Protein AF-A0ABD1UR94-F1 (afdb_monomer_lite)

Structure (mmCIF, N/CA/C/O backbone):
data_AF-A0ABD1UR94-F1
#
_entry.id   AF-A0ABD1UR94-F1
#
loop_
_atom_site.group_PDB
_atom_site.id
_atom_site.type_symbol
_atom_site.label_atom_id
_atom_site.label_alt_id
_atom_site.label_comp_id
_atom_site.label_asym_id
_atom_site.label_entity_id
_atom_site.label_seq_id
_atom_site.pdbx_PDB_ins_code
_atom_site.Cartn_x
_atom_site.Cartn_y
_atom_site.Cartn_z
_atom_site.occupancy
_atom_site.B_iso_or_equiv
_atom_site.auth_seq_id
_atom_site.auth_comp_id
_atom_site.auth_asym_id
_atom_site.auth_atom_id
_atom_site.pdbx_PDB_model_num
ATOM 1 N N . MET A 1 1 ? 25.320 11.635 -37.359 1.00 55.69 1 MET A N 1
ATOM 2 C CA . MET A 1 1 ? 25.539 10.868 -36.112 1.00 55.69 1 MET A CA 1
ATOM 3 C C . MET A 1 1 ? 24.675 11.412 -34.966 1.00 55.69 1 MET A C 1
ATOM 5 O O . MET A 1 1 ? 23.883 10.648 -34.436 1.00 55.69 1 MET A O 1
ATOM 9 N N . GLU A 1 2 ? 24.703 12.720 -34.670 1.00 60.84 2 GLU A N 1
ATOM 10 C CA . GLU A 1 2 ? 23.884 13.382 -33.620 1.00 60.84 2 GLU A CA 1
ATOM 11 C C . GLU A 1 2 ? 22.356 13.151 -33.725 1.00 60.84 2 GLU A C 1
ATOM 13 O O . GLU A 1 2 ? 21.697 12.802 -32.749 1.00 60.84 2 GLU A O 1
ATOM 18 N N . LYS A 1 3 ? 21.772 13.296 -34.928 1.00 57.28 3 LYS A N 1
ATOM 19 C CA . LYS A 1 3 ? 20.313 13.170 -35.143 1.00 57.28 3 LYS A CA 1
ATOM 20 C C . LYS A 1 3 ? 19.760 11.780 -34.796 1.00 57.28 3 LYS A C 1
ATOM 22 O O . LYS A 1 3 ? 18.687 11.684 -34.212 1.00 57.28 3 LYS A O 1
ATOM 27 N N . VAL A 1 4 ? 20.507 10.720 -35.111 1.00 61.88 4 VAL A N 1
ATOM 28 C CA . VAL A 1 4 ? 20.098 9.325 -34.851 1.00 61.88 4 VAL A CA 1
ATOM 29 C C . VAL A 1 4 ? 20.133 9.012 -33.349 1.00 61.88 4 VAL A C 1
ATOM 31 O O . VAL A 1 4 ? 19.251 8.322 -32.840 1.00 61.88 4 VAL A O 1
ATOM 34 N N . ARG A 1 5 ? 21.103 9.580 -32.617 1.00 61.38 5 ARG A N 1
ATOM 35 C CA . ARG A 1 5 ? 21.208 9.459 -31.154 1.00 61.38 5 ARG A CA 1
ATOM 36 C C . ARG A 1 5 ? 20.000 10.086 -30.444 1.00 61.38 5 ARG A C 1
ATOM 38 O O . ARG A 1 5 ? 19.397 9.440 -29.590 1.00 61.38 5 ARG A O 1
ATOM 45 N N . ASN A 1 6 ? 19.569 11.269 -30.883 1.00 72.50 6 ASN A N 1
ATOM 46 C CA . ASN A 1 6 ? 18.421 11.975 -30.298 1.00 72.50 6 ASN A CA 1
ATOM 47 C C . ASN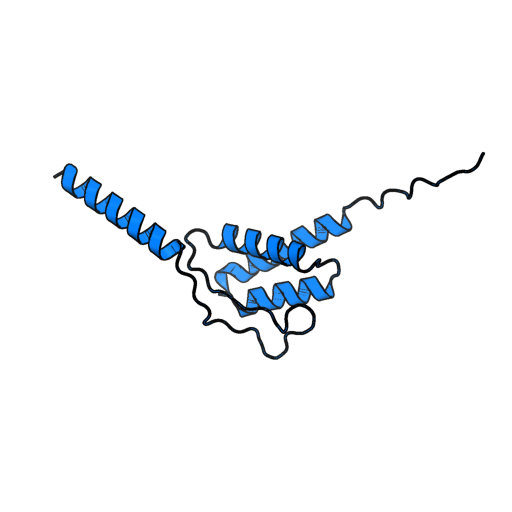 A 1 6 ? 17.073 11.272 -30.564 1.00 72.50 6 ASN A C 1
ATOM 49 O O . ASN A 1 6 ? 16.156 11.332 -29.742 1.00 72.50 6 ASN A O 1
ATOM 53 N N . GLU A 1 7 ? 16.929 10.576 -31.695 1.00 76.81 7 GLU A N 1
ATOM 54 C CA . GLU A 1 7 ? 15.737 9.766 -31.982 1.00 76.81 7 GLU A CA 1
ATOM 55 C C . GLU A 1 7 ? 15.680 8.482 -31.145 1.00 76.81 7 GLU A C 1
ATOM 57 O O . GLU A 1 7 ? 14.603 8.093 -30.681 1.00 76.81 7 GLU A O 1
ATOM 62 N N . ALA A 1 8 ? 16.826 7.836 -30.915 1.00 78.00 8 ALA A N 1
ATOM 63 C CA . ALA A 1 8 ? 16.918 6.653 -30.063 1.00 78.00 8 ALA A CA 1
ATOM 64 C C . ALA A 1 8 ? 16.567 6.975 -28.598 1.00 78.00 8 ALA A C 1
ATOM 66 O O . ALA A 1 8 ? 15.813 6.231 -27.964 1.00 78.00 8 ALA A O 1
ATOM 67 N N . GLU A 1 9 ? 17.035 8.113 -28.078 1.00 79.12 9 GLU A N 1
ATOM 68 C CA . GLU A 1 9 ? 16.699 8.596 -26.733 1.00 79.12 9 GLU A CA 1
ATOM 69 C C . GLU A 1 9 ? 15.197 8.892 -26.590 1.00 79.12 9 GLU A C 1
ATOM 71 O O . GLU A 1 9 ? 14.560 8.414 -25.646 1.00 79.12 9 GLU A O 1
ATOM 76 N N . LYS A 1 10 ? 14.581 9.568 -27.572 1.00 79.94 10 LYS A N 1
ATOM 77 C CA . LYS A 1 10 ? 13.127 9.824 -27.588 1.00 79.94 10 LYS A CA 1
ATOM 78 C C . LYS A 1 10 ? 12.295 8.537 -27.621 1.00 79.94 10 LYS A C 1
ATOM 80 O O . LYS A 1 10 ? 11.320 8.420 -26.873 1.00 79.94 10 LYS A O 1
ATOM 85 N N . LYS A 1 11 ? 12.680 7.554 -28.444 1.00 79.75 11 LYS A N 1
ATOM 86 C CA . LYS A 1 11 ? 12.008 6.241 -28.517 1.00 79.75 11 LYS A CA 1
ATOM 87 C C . LYS A 1 11 ? 12.106 5.478 -27.192 1.00 79.75 11 LYS A C 1
ATOM 89 O O . LYS A 1 11 ? 11.118 4.888 -26.752 1.00 79.75 11 LYS A O 1
ATOM 94 N N . ASN A 1 12 ? 13.259 5.526 -26.524 1.00 79.75 12 ASN A N 1
ATOM 95 C CA . ASN A 1 12 ? 13.445 4.913 -25.208 1.00 79.75 12 ASN A CA 1
ATOM 96 C C . ASN A 1 12 ? 12.590 5.579 -24.126 1.00 79.75 12 ASN A C 1
ATOM 98 O O . ASN A 1 12 ? 11.968 4.875 -23.327 1.00 79.75 12 ASN A O 1
ATOM 102 N N . LEU A 1 13 ? 12.493 6.910 -24.128 1.00 77.75 13 LEU A N 1
ATOM 103 C CA . LEU A 1 13 ? 11.648 7.647 -23.187 1.00 77.75 13 LEU A CA 1
ATOM 104 C C . LEU A 1 13 ? 10.165 7.287 -23.364 1.00 77.75 13 LEU A C 1
ATOM 106 O O . LEU A 1 13 ? 9.478 6.979 -22.391 1.00 77.75 13 LEU A O 1
ATOM 110 N N . GLN A 1 14 ? 9.686 7.226 -24.612 1.00 77.69 14 GLN A N 1
ATOM 111 C CA . GLN A 1 14 ? 8.323 6.775 -24.922 1.00 77.69 14 GLN A CA 1
ATOM 112 C C . GLN A 1 14 ? 8.069 5.336 -24.465 1.00 77.69 14 GLN A C 1
ATOM 114 O O . GLN A 1 14 ? 7.008 5.033 -23.918 1.00 77.69 14 GLN A O 1
ATOM 119 N N . ARG A 1 15 ? 9.040 4.439 -24.654 1.00 75.56 15 ARG A N 1
ATOM 120 C CA . ARG A 1 15 ? 8.928 3.034 -24.253 1.00 75.56 15 ARG A CA 1
ATOM 121 C C . ARG A 1 15 ? 8.919 2.871 -22.728 1.00 75.56 15 ARG A C 1
ATOM 123 O O . ARG A 1 15 ? 8.112 2.095 -22.222 1.00 75.56 15 ARG A O 1
ATOM 130 N N . ARG A 1 16 ? 9.732 3.643 -21.996 1.00 70.81 16 ARG A N 1
ATOM 131 C CA . ARG A 1 16 ? 9.690 3.727 -20.523 1.00 70.81 16 ARG A CA 1
ATOM 132 C C . ARG A 1 16 ? 8.347 4.264 -20.030 1.00 70.81 16 ARG A C 1
ATOM 134 O O . ARG A 1 16 ? 7.753 3.651 -19.153 1.00 70.81 16 ARG A O 1
ATOM 141 N N . LYS A 1 17 ? 7.814 5.316 -20.661 1.00 69.25 17 LYS A N 1
ATOM 142 C CA . LYS A 1 17 ? 6.500 5.891 -20.324 1.00 69.25 17 LYS A CA 1
ATOM 143 C C . LYS A 1 17 ? 5.350 4.901 -20.549 1.00 69.25 17 LYS A C 1
ATOM 145 O O . LYS A 1 17 ? 4.467 4.768 -19.708 1.00 69.25 17 LYS A O 1
ATOM 150 N N . ARG A 1 18 ? 5.390 4.145 -21.652 1.00 70.81 18 ARG A N 1
ATOM 151 C CA . ARG A 1 18 ? 4.444 3.045 -21.914 1.00 70.81 18 ARG A CA 1
ATOM 152 C C . ARG A 1 18 ? 4.561 1.926 -20.888 1.00 70.81 18 ARG A C 1
ATOM 154 O O . ARG A 1 18 ? 3.550 1.390 -20.466 1.00 70.81 18 ARG A O 1
ATOM 161 N N . LYS A 1 19 ? 5.779 1.567 -20.474 1.00 69.12 19 LYS A N 1
ATOM 162 C CA . LYS A 1 19 ? 5.979 0.549 -19.437 1.00 69.12 19 LYS A CA 1
ATOM 163 C C . LYS A 1 19 ? 5.443 1.031 -18.084 1.00 69.12 19 LYS A C 1
ATOM 165 O O . LYS A 1 19 ? 4.752 0.266 -17.435 1.00 69.12 19 LYS A O 1
ATOM 170 N N . SER A 1 20 ? 5.665 2.302 -17.743 1.00 68.50 20 SER A N 1
ATOM 171 C CA . SER A 1 20 ? 5.189 2.946 -16.507 1.00 68.50 20 SER A CA 1
ATOM 172 C C . SER A 1 20 ? 3.660 3.073 -16.381 1.00 68.50 20 SER A C 1
ATOM 174 O O . SER A 1 20 ? 3.156 3.431 -15.322 1.00 68.50 20 SER A O 1
ATOM 176 N N . SER A 1 21 ? 2.920 2.850 -17.471 1.00 73.00 21 SER A N 1
ATOM 177 C CA . SER A 1 21 ? 1.449 2.912 -17.517 1.00 73.00 21 SER A CA 1
ATOM 178 C C . SER A 1 21 ? 0.804 1.534 -17.670 1.00 73.00 21 SER A C 1
ATOM 180 O O . SER A 1 21 ? -0.418 1.438 -17.762 1.00 73.00 21 SER A O 1
ATOM 182 N N . ARG A 1 22 ? 1.597 0.451 -17.701 1.00 82.38 22 ARG A N 1
ATOM 183 C CA . ARG A 1 22 ? 1.044 -0.905 -17.736 1.00 82.38 22 ARG A CA 1
ATOM 184 C C . ARG A 1 22 ? 0.486 -1.255 -16.364 1.00 82.38 22 ARG A C 1
ATOM 186 O O . ARG A 1 22 ? 1.241 -1.359 -15.398 1.00 82.38 22 ARG A O 1
ATOM 193 N N . ILE A 1 23 ? -0.821 -1.470 -16.345 1.00 84.38 23 ILE A N 1
ATOM 194 C CA . ILE A 1 23 ? -1.564 -2.061 -15.239 1.00 84.38 23 ILE A CA 1
ATOM 195 C C . ILE A 1 23 ? -1.916 -3.513 -15.586 1.00 84.38 23 ILE A C 1
ATOM 197 O O . ILE A 1 23 ? -2.211 -3.821 -16.745 1.00 84.38 23 ILE A O 1
ATOM 201 N N . SER A 1 24 ? -1.865 -4.410 -14.607 1.00 86.81 24 SER A N 1
ATOM 202 C CA . SER A 1 24 ? -2.345 -5.793 -14.722 1.00 86.81 24 SER A CA 1
ATOM 203 C C . SER A 1 24 ? -3.119 -6.202 -13.477 1.00 86.81 24 SER A C 1
ATOM 205 O O . SER A 1 24 ? -2.736 -5.835 -12.376 1.00 86.81 24 SER A O 1
ATOM 207 N N . PHE A 1 25 ? -4.157 -7.016 -13.639 1.00 88.25 25 PHE A N 1
ATOM 208 C CA . PHE A 1 25 ? -5.029 -7.478 -12.549 1.00 88.25 25 PHE A CA 1
ATOM 209 C C . PHE A 1 25 ? -4.721 -8.924 -12.141 1.00 88.25 25 PHE A C 1
ATOM 211 O O . PHE A 1 25 ? -5.614 -9.725 -11.906 1.00 88.25 25 PHE A O 1
ATOM 218 N N . SER A 1 26 ? -3.440 -9.293 -12.161 1.00 84.19 26 SER A N 1
ATOM 219 C CA . SER A 1 26 ? -2.980 -10.651 -11.849 1.00 84.19 26 SER A CA 1
ATOM 220 C C . SER A 1 26 ? -2.667 -10.861 -10.368 1.00 84.19 26 SER A C 1
ATOM 222 O O . SER A 1 26 ? -2.165 -11.921 -10.014 1.00 84.19 26 SER A O 1
ATOM 224 N N . ALA A 1 27 ? -2.859 -9.839 -9.534 1.00 88.19 27 ALA A N 1
ATOM 225 C CA . ALA A 1 27 ? -2.614 -9.927 -8.107 1.00 88.19 27 ALA A CA 1
ATOM 226 C C . ALA A 1 27 ? -3.916 -10.214 -7.366 1.00 88.19 27 ALA A C 1
ATOM 228 O O . ALA A 1 27 ? -4.963 -9.652 -7.688 1.00 88.19 27 ALA A O 1
ATOM 229 N N . SER A 1 28 ? -3.810 -11.058 -6.352 1.00 90.06 28 SER A N 1
ATOM 230 C CA . SER A 1 28 ? -4.898 -11.416 -5.454 1.00 90.06 28 SER A CA 1
ATOM 231 C C . SER A 1 28 ? -4.421 -11.197 -4.028 1.00 90.06 28 SER A C 1
ATOM 233 O O . SER A 1 28 ? -3.231 -11.355 -3.744 1.00 90.06 28 SER A O 1
ATOM 235 N N . LEU A 1 29 ? -5.337 -10.780 -3.162 1.00 91.56 29 LEU A N 1
ATOM 236 C CA . LEU A 1 29 ? -5.058 -10.666 -1.739 1.00 91.56 29 LEU A CA 1
ATOM 237 C C . LEU A 1 29 ? -4.899 -12.061 -1.116 1.00 91.56 29 LEU A C 1
ATOM 239 O O . LEU A 1 29 ? -5.430 -13.032 -1.665 1.00 91.56 29 LEU A O 1
ATOM 243 N N . PRO A 1 30 ? -4.157 -12.172 -0.002 1.00 92.06 30 PRO A N 1
ATOM 244 C CA . PRO A 1 30 ? -4.182 -13.367 0.832 1.00 92.06 30 PRO A CA 1
ATOM 245 C C . PRO A 1 30 ? -5.615 -13.752 1.238 1.00 92.06 30 PRO A C 1
ATOM 247 O O . PRO A 1 30 ? -6.463 -12.883 1.428 1.00 92.06 30 PRO A O 1
ATOM 250 N N . GLU A 1 31 ? -5.885 -15.054 1.367 1.00 91.94 31 GLU A N 1
ATOM 251 C CA . GLU A 1 31 ? -7.226 -15.583 1.688 1.00 91.94 31 GLU A CA 1
ATOM 252 C C . GLU A 1 31 ? -7.711 -15.206 3.096 1.00 91.94 31 GLU A C 1
ATOM 254 O O . GLU A 1 31 ? -8.902 -15.288 3.380 1.00 91.94 31 GLU A O 1
ATOM 259 N N . ASP A 1 32 ? -6.789 -14.825 3.979 1.00 93.62 32 ASP A N 1
ATOM 260 C CA . ASP A 1 32 ? -7.046 -14.441 5.364 1.00 93.62 32 ASP A CA 1
ATOM 261 C C . ASP A 1 32 ? -7.307 -12.941 5.551 1.00 93.62 32 ASP A C 1
ATOM 263 O O . ASP A 1 32 ? -7.604 -12.519 6.669 1.00 93.62 32 ASP A O 1
ATOM 267 N N . VAL A 1 33 ? -7.235 -12.146 4.476 1.00 93.00 33 VAL A N 1
ATOM 268 C CA . VAL A 1 33 ? -7.606 -10.727 4.520 1.00 93.00 33 VAL A CA 1
ATOM 269 C C . VAL A 1 33 ? -9.088 -10.589 4.838 1.00 93.00 33 VAL A C 1
ATOM 271 O O . VAL A 1 33 ? -9.921 -11.275 4.247 1.00 93.00 33 VAL A O 1
ATOM 274 N N . CYS A 1 34 ? -9.419 -9.668 5.743 1.00 89.69 34 CYS A N 1
ATOM 275 C CA . CYS A 1 34 ? -10.786 -9.484 6.216 1.00 89.69 34 CYS A CA 1
ATOM 276 C C . CYS A 1 34 ? -11.275 -8.023 6.189 1.00 89.69 34 CYS A C 1
ATOM 278 O O . CYS A 1 34 ? -10.522 -7.064 5.992 1.00 89.69 34 CYS A O 1
ATOM 280 N N . GLY A 1 35 ? -12.580 -7.840 6.388 1.00 88.50 35 GLY A N 1
ATOM 281 C CA . GLY A 1 35 ? -13.209 -6.534 6.563 1.00 88.50 35 GLY A CA 1
ATOM 282 C C . GLY A 1 35 ? -13.297 -5.725 5.268 1.00 88.50 35 GLY A C 1
ATOM 283 O O . GLY A 1 35 ? -13.786 -6.202 4.249 1.00 88.50 35 GLY A O 1
ATOM 284 N N . ALA A 1 36 ? -12.849 -4.467 5.300 1.00 85.50 36 ALA A N 1
ATOM 285 C CA . ALA A 1 36 ? -13.019 -3.522 4.187 1.00 85.50 36 ALA A CA 1
ATOM 286 C C . ALA A 1 36 ? -12.207 -3.873 2.920 1.00 85.50 36 ALA A C 1
ATOM 288 O O . ALA A 1 36 ? -12.316 -3.171 1.914 1.00 85.50 36 ALA A O 1
ATOM 289 N N . PHE A 1 37 ? -11.387 -4.927 2.969 1.00 90.25 37 PHE A N 1
ATOM 290 C CA . PHE A 1 37 ? -10.468 -5.313 1.900 1.00 90.25 37 PHE A CA 1
ATOM 291 C C . PHE A 1 37 ? -10.836 -6.616 1.184 1.00 90.25 37 PHE A C 1
ATOM 293 O O . PHE A 1 37 ? -10.258 -6.876 0.133 1.00 90.25 37 PHE A O 1
ATOM 300 N N . GLU A 1 38 ? -11.795 -7.397 1.690 1.00 87.25 38 GLU A N 1
ATOM 301 C CA . GLU A 1 38 ? -12.172 -8.709 1.124 1.00 87.25 38 GLU A CA 1
ATOM 302 C C . GLU A 1 38 ? -12.563 -8.621 -0.361 1.00 87.25 38 GLU A C 1
ATOM 304 O O . GLU A 1 38 ? -12.127 -9.428 -1.179 1.00 87.25 38 GLU A O 1
ATOM 309 N N . ASP A 1 39 ? -13.314 -7.579 -0.726 1.00 85.94 39 ASP A N 1
ATOM 310 C CA . ASP A 1 39 ? -13.813 -7.362 -2.089 1.00 85.94 39 ASP A CA 1
ATOM 311 C C . ASP A 1 39 ? -12.917 -6.429 -2.932 1.00 85.94 39 ASP A C 1
ATOM 313 O O . ASP A 1 39 ? -13.302 -5.975 -4.018 1.00 85.94 39 ASP A O 1
ATOM 317 N N . CYS A 1 40 ? -11.713 -6.094 -2.452 1.00 88.25 40 CYS A N 1
ATOM 318 C CA . CYS A 1 40 ? -10.821 -5.183 -3.163 1.00 88.25 40 CYS A CA 1
ATOM 319 C C . CYS A 1 40 ? -10.170 -5.845 -4.385 1.00 88.25 40 CYS A C 1
ATOM 321 O O . CYS A 1 40 ? -9.589 -6.927 -4.326 1.00 88.25 40 CYS A O 1
ATOM 323 N N . ILE A 1 41 ? -10.182 -5.125 -5.510 1.00 87.81 41 ILE A N 1
ATOM 324 C CA . ILE A 1 41 ? -9.489 -5.543 -6.731 1.00 87.81 41 ILE A CA 1
ATOM 325 C C . ILE A 1 41 ? -8.072 -4.967 -6.734 1.00 87.81 41 ILE A C 1
ATOM 327 O O . ILE A 1 41 ? -7.878 -3.751 -6.807 1.00 87.81 41 ILE A O 1
ATOM 331 N N . CYS A 1 42 ? -7.074 -5.848 -6.743 1.00 89.38 42 CYS A N 1
ATOM 332 C CA . CYS A 1 42 ? -5.668 -5.460 -6.743 1.00 89.38 42 CYS A CA 1
ATOM 333 C C . CYS A 1 42 ? -5.115 -5.304 -8.165 1.00 89.38 42 CYS A C 1
ATOM 335 O O . CYS A 1 42 ? -5.039 -6.252 -8.950 1.00 89.38 42 CYS A O 1
ATOM 337 N N . ALA A 1 43 ? -4.674 -4.089 -8.489 1.00 89.19 43 ALA A N 1
ATOM 338 C CA . ALA A 1 43 ? -3.968 -3.795 -9.728 1.00 89.19 43 ALA A CA 1
ATOM 339 C C . ALA A 1 43 ? -2.457 -3.702 -9.477 1.00 89.19 43 ALA A C 1
ATOM 341 O O . ALA A 1 43 ? -1.989 -2.926 -8.649 1.00 89.19 43 ALA A O 1
ATOM 342 N N . VAL A 1 44 ? -1.676 -4.444 -10.255 1.00 87.69 44 VAL A N 1
ATOM 343 C CA . VAL A 1 44 ? -0.219 -4.318 -10.308 1.00 87.69 44 VAL A CA 1
ATOM 344 C C . VAL A 1 44 ? 0.134 -3.235 -11.314 1.00 87.69 44 VAL A C 1
ATOM 346 O O . VAL A 1 44 ? -0.199 -3.337 -12.498 1.00 87.69 44 VAL A O 1
ATOM 349 N N . LYS A 1 45 ? 0.842 -2.207 -10.855 1.00 87.12 45 LYS A N 1
ATOM 350 C CA . LYS A 1 45 ? 1.370 -1.129 -11.692 1.00 87.12 45 LYS A CA 1
ATOM 351 C C . LYS A 1 45 ? 2.874 -1.303 -11.843 1.00 87.12 45 LYS A C 1
ATOM 353 O O . LYS A 1 45 ? 3.598 -1.386 -10.856 1.00 87.12 45 LYS A O 1
ATOM 358 N N . TYR A 1 46 ? 3.370 -1.298 -13.078 1.00 84.19 46 TYR A N 1
ATOM 359 C CA . TYR A 1 46 ? 4.808 -1.145 -13.283 1.00 84.19 46 TYR A CA 1
ATOM 360 C C . TYR A 1 46 ? 5.175 0.330 -13.128 1.00 84.19 46 TYR A C 1
ATOM 362 O O . TYR A 1 46 ? 4.735 1.153 -13.928 1.00 84.19 46 TYR A O 1
ATOM 370 N N . SER A 1 47 ? 5.989 0.658 -12.128 1.00 84.62 47 SER A N 1
ATOM 371 C CA . SER A 1 47 ? 6.382 2.035 -11.834 1.00 84.62 47 SER A CA 1
ATOM 372 C C . SER A 1 47 ? 7.858 2.298 -12.122 1.00 84.62 47 SER A C 1
ATOM 374 O O . SER A 1 47 ? 8.706 1.418 -11.976 1.00 84.62 47 SER A O 1
ATOM 376 N N . THR A 1 48 ? 8.173 3.525 -12.538 1.00 85.75 48 THR A N 1
ATOM 377 C CA . THR A 1 48 ? 9.547 4.050 -12.531 1.00 85.75 48 THR A CA 1
ATOM 378 C C . THR A 1 48 ? 9.931 4.697 -11.201 1.00 85.75 48 THR A C 1
ATOM 380 O O . THR A 1 48 ? 11.114 4.935 -10.987 1.00 85.75 48 THR A O 1
ATOM 383 N N . ASP A 1 49 ? 8.950 4.985 -10.345 1.00 88.19 49 ASP A N 1
ATOM 384 C CA . ASP A 1 49 ? 9.114 5.538 -9.000 1.00 88.19 49 ASP A CA 1
ATOM 385 C C . ASP A 1 49 ? 8.149 4.827 -8.026 1.00 88.19 49 ASP A C 1
ATOM 387 O O . ASP A 1 49 ? 7.089 5.358 -7.675 1.00 88.19 49 ASP A O 1
ATOM 391 N N . PRO A 1 50 ? 8.469 3.576 -7.640 1.00 89.19 50 PRO A N 1
ATOM 392 C CA . PRO A 1 50 ? 7.573 2.752 -6.835 1.00 89.19 50 PRO A CA 1
ATOM 393 C C . PRO A 1 50 ? 7.297 3.356 -5.455 1.00 89.19 50 PRO A C 1
ATOM 395 O O . PRO A 1 50 ? 6.216 3.149 -4.920 1.00 89.19 50 PRO A O 1
ATOM 398 N N . PHE A 1 51 ? 8.223 4.133 -4.888 1.00 90.12 51 PHE A N 1
ATOM 399 C CA . PHE A 1 51 ? 8.048 4.739 -3.568 1.00 90.12 51 PHE A CA 1
ATOM 400 C C . PHE A 1 51 ? 6.943 5.800 -3.573 1.00 90.12 51 PHE A C 1
ATOM 402 O O . PHE A 1 51 ? 6.032 5.747 -2.745 1.00 90.12 51 PHE A O 1
ATOM 409 N N . SER A 1 52 ? 6.974 6.733 -4.528 1.00 90.75 52 SER A N 1
ATOM 410 C CA . SER A 1 52 ? 5.919 7.746 -4.647 1.00 90.75 52 SER A CA 1
ATOM 411 C C . SER A 1 52 ? 4.567 7.111 -4.965 1.00 90.75 52 SER A C 1
ATOM 413 O O . SER A 1 52 ? 3.576 7.429 -4.311 1.00 90.75 52 SER A O 1
ATOM 415 N N . ASP A 1 53 ? 4.540 6.150 -5.892 1.00 91.44 53 ASP A N 1
ATOM 416 C CA . ASP A 1 53 ? 3.309 5.458 -6.283 1.00 91.44 53 ASP A CA 1
ATOM 417 C C . ASP A 1 53 ? 2.682 4.666 -5.126 1.00 91.44 53 ASP A C 1
ATOM 419 O O . ASP A 1 53 ? 1.474 4.746 -4.912 1.00 91.44 53 ASP A O 1
ATOM 423 N N . ILE A 1 54 ? 3.486 3.928 -4.352 1.00 91.94 54 ILE A N 1
ATOM 424 C CA . ILE A 1 54 ? 3.007 3.184 -3.177 1.00 91.94 54 ILE A CA 1
ATOM 425 C C . ILE A 1 54 ? 2.466 4.153 -2.127 1.00 91.94 54 ILE A C 1
ATOM 427 O O . ILE A 1 54 ? 1.383 3.931 -1.589 1.00 91.94 54 ILE A O 1
ATOM 431 N N . ARG A 1 55 ? 3.187 5.247 -1.851 1.00 93.31 55 ARG A N 1
ATOM 432 C CA . ARG A 1 55 ? 2.752 6.251 -0.875 1.00 93.31 55 ARG A CA 1
ATOM 433 C C . ARG A 1 55 ? 1.411 6.864 -1.265 1.00 93.31 55 ARG A C 1
ATOM 435 O O . ARG A 1 55 ? 0.526 6.972 -0.420 1.00 93.31 55 ARG A O 1
ATOM 442 N N . GLU A 1 56 ? 1.265 7.279 -2.520 1.00 93.31 56 GLU A N 1
ATOM 443 C CA . GLU A 1 56 ? 0.008 7.831 -3.028 1.00 93.31 56 GLU A CA 1
ATOM 444 C C . GLU A 1 56 ? -1.122 6.804 -2.965 1.00 93.31 56 GLU A C 1
ATOM 446 O O . GLU A 1 56 ? -2.214 7.134 -2.508 1.00 93.31 56 GLU A O 1
ATOM 451 N N . SER A 1 57 ? -0.847 5.556 -3.348 1.00 93.50 57 SER A N 1
ATOM 452 C CA . SER A 1 57 ? -1.820 4.464 -3.318 1.00 93.50 57 SER A CA 1
ATOM 453 C C . SER A 1 57 ? -2.319 4.174 -1.897 1.00 93.50 57 SER A C 1
ATOM 455 O O . SER A 1 57 ? -3.524 4.069 -1.681 1.00 93.50 57 SER A O 1
ATOM 457 N N . ILE A 1 58 ? -1.425 4.123 -0.901 1.00 92.88 58 ILE A N 1
ATOM 458 C CA . ILE A 1 58 ? -1.796 3.934 0.512 1.00 92.88 58 ILE A CA 1
ATOM 459 C C . ILE A 1 58 ? -2.700 5.076 0.992 1.00 92.88 58 ILE A C 1
ATOM 461 O O . ILE A 1 58 ? -3.764 4.822 1.551 1.00 92.88 58 ILE A O 1
ATOM 465 N N . ILE A 1 59 ? -2.319 6.332 0.731 1.00 91.69 59 ILE A N 1
ATOM 466 C CA . ILE A 1 59 ? -3.107 7.507 1.142 1.00 91.69 59 ILE A CA 1
ATOM 467 C C . ILE A 1 59 ? -4.494 7.495 0.490 1.00 91.69 59 ILE A C 1
ATOM 469 O O . ILE A 1 59 ? -5.485 7.770 1.164 1.00 91.69 59 ILE A O 1
ATOM 473 N N . GLN A 1 60 ? -4.579 7.148 -0.796 1.00 93.12 60 GLN A N 1
ATOM 474 C CA . GLN A 1 60 ? -5.857 7.045 -1.499 1.00 93.12 60 GLN A CA 1
ATOM 475 C C . GLN A 1 60 ? -6.751 5.957 -0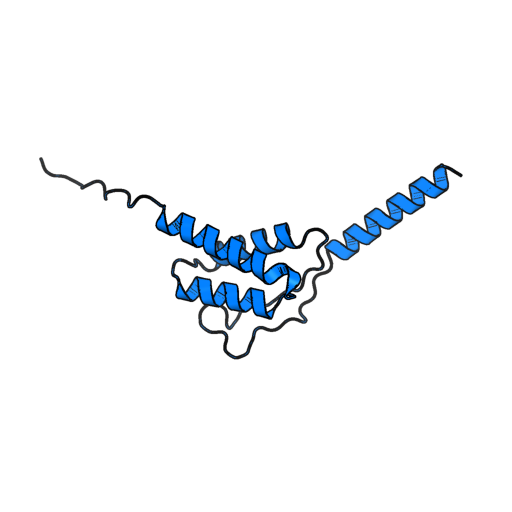.902 1.00 93.12 60 GLN A C 1
ATOM 477 O O . GLN A 1 60 ? -7.931 6.210 -0.684 1.00 93.12 60 GLN A O 1
ATOM 482 N N . VAL A 1 61 ? -6.213 4.771 -0.596 1.00 92.56 61 VAL A N 1
ATOM 483 C CA . VAL A 1 61 ? -7.001 3.689 0.020 1.00 92.56 61 VAL A CA 1
ATOM 484 C C . VAL A 1 61 ? -7.511 4.098 1.401 1.00 92.56 61 VAL A C 1
ATOM 486 O O . VAL A 1 61 ? -8.691 3.906 1.687 1.00 92.56 61 VAL A O 1
ATOM 489 N N . ILE A 1 62 ? -6.672 4.744 2.216 1.00 91.19 62 ILE A N 1
ATOM 490 C CA . ILE A 1 62 ? -7.076 5.282 3.523 1.00 91.19 62 ILE A CA 1
ATOM 491 C C . ILE A 1 62 ? -8.243 6.260 3.392 1.00 91.19 62 ILE A C 1
ATOM 493 O O . ILE A 1 62 ? -9.217 6.160 4.135 1.00 91.19 62 ILE A O 1
ATOM 497 N N . GLN A 1 63 ? -8.167 7.187 2.439 1.00 90.88 63 GLN A N 1
ATOM 498 C CA . GLN A 1 63 ? -9.218 8.179 2.214 1.00 90.88 63 GLN A CA 1
ATOM 499 C C . GLN A 1 63 ? -10.506 7.551 1.671 1.00 90.88 63 GLN A C 1
ATOM 501 O O . GLN A 1 63 ? -11.591 7.920 2.112 1.00 90.88 63 GLN A O 1
ATOM 506 N N . ASN A 1 64 ? -10.392 6.602 0.741 1.00 91.31 64 ASN A N 1
ATOM 507 C CA . ASN A 1 64 ? -11.537 5.986 0.072 1.00 91.31 64 ASN A CA 1
ATOM 508 C C . ASN A 1 64 ? -12.305 5.023 0.982 1.00 91.31 64 ASN A C 1
ATOM 510 O O . ASN A 1 64 ? -13.531 4.998 0.935 1.00 91.31 64 ASN A O 1
ATOM 514 N N . LEU A 1 65 ? -11.595 4.238 1.797 1.00 90.56 65 LEU A N 1
ATOM 515 C CA . LEU A 1 65 ? -12.202 3.287 2.733 1.00 90.56 65 LEU A CA 1
ATOM 516 C C . LEU A 1 65 ? -12.461 3.896 4.117 1.00 90.56 65 LEU A C 1
ATOM 518 O O . LEU A 1 65 ? -13.085 3.256 4.957 1.00 90.56 65 LEU A O 1
ATOM 522 N N . GLY A 1 66 ? -12.005 5.129 4.361 1.00 89.00 66 GLY A N 1
ATOM 523 C CA . GLY A 1 66 ? -12.199 5.817 5.636 1.00 89.00 66 GLY A CA 1
ATOM 524 C C . GLY A 1 66 ? -11.476 5.135 6.797 1.00 89.00 66 GLY A C 1
ATOM 525 O O . GLY A 1 66 ? -12.041 5.030 7.881 1.00 89.00 66 GLY A O 1
ATOM 526 N N . ILE A 1 67 ? -10.246 4.667 6.571 1.00 88.81 67 ILE A N 1
ATOM 527 C CA . ILE A 1 67 ? -9.449 3.953 7.579 1.00 88.81 67 ILE A CA 1
ATOM 528 C C . ILE A 1 67 ? -9.069 4.914 8.708 1.00 88.81 67 ILE A C 1
ATOM 530 O O . ILE A 1 67 ? -8.357 5.898 8.481 1.00 88.81 67 ILE A O 1
ATOM 534 N N . GLN A 1 68 ? -9.537 4.632 9.924 1.00 84.44 68 GLN A N 1
ATOM 535 C CA . GLN A 1 68 ? -9.339 5.507 11.091 1.00 84.44 68 GLN A CA 1
ATOM 536 C C . GLN A 1 68 ? -8.825 4.789 12.337 1.00 84.44 68 GLN A C 1
ATOM 538 O O . GLN A 1 68 ? -8.385 5.455 13.273 1.00 84.44 68 GLN A O 1
ATOM 543 N N . ASP A 1 69 ? -8.875 3.459 12.371 1.00 86.81 69 ASP A N 1
ATOM 544 C CA . ASP A 1 69 ? -8.391 2.678 13.504 1.00 86.81 69 ASP A CA 1
ATOM 545 C C . ASP A 1 69 ? -7.140 1.858 13.168 1.00 86.81 69 ASP A C 1
ATOM 547 O O . ASP A 1 69 ? -6.735 1.698 12.012 1.00 86.81 69 ASP A O 1
ATOM 551 N N . TRP A 1 70 ? -6.501 1.363 14.229 1.00 89.94 70 TRP A N 1
ATOM 552 C CA . TRP A 1 70 ? -5.266 0.596 14.136 1.00 89.94 70 TRP A CA 1
ATOM 553 C C . TRP A 1 70 ? -5.438 -0.715 13.362 1.00 89.94 70 TRP A C 1
ATOM 555 O O . TRP A 1 70 ? -4.585 -1.033 12.541 1.00 89.94 70 TRP A O 1
ATOM 565 N N . ASN A 1 71 ? -6.530 -1.449 13.585 1.00 90.88 71 ASN A N 1
ATOM 566 C CA . ASN A 1 71 ? -6.731 -2.773 12.995 1.00 90.88 71 ASN A CA 1
ATOM 567 C C . ASN A 1 71 ? -6.899 -2.660 11.477 1.00 90.88 71 ASN A C 1
ATOM 569 O O . ASN A 1 71 ? -6.291 -3.406 10.718 1.00 90.88 71 ASN A O 1
ATOM 573 N N . GLN A 1 72 ? -7.670 -1.671 11.022 1.00 91.69 72 GLN A N 1
ATOM 574 C CA . GLN A 1 72 ? -7.831 -1.386 9.599 1.00 91.69 72 GLN A CA 1
ATOM 575 C C . GLN A 1 72 ? -6.519 -0.942 8.937 1.00 91.69 72 GLN A C 1
ATOM 577 O O . GLN A 1 72 ? -6.262 -1.284 7.782 1.00 91.69 72 GLN A O 1
ATOM 582 N N . MET A 1 73 ? -5.684 -0.173 9.645 1.00 92.62 73 MET A N 1
ATOM 583 C CA . MET A 1 73 ? -4.365 0.208 9.139 1.00 92.62 73 MET A CA 1
ATOM 584 C C . MET A 1 73 ? -3.417 -0.993 9.079 1.00 92.62 73 MET A C 1
ATOM 586 O O . MET A 1 73 ? -2.684 -1.137 8.106 1.00 92.62 73 MET A O 1
ATOM 590 N N . GLU A 1 74 ? -3.415 -1.849 10.098 1.00 93.56 74 GLU A N 1
ATOM 591 C CA . GLU A 1 74 ? -2.615 -3.074 10.122 1.00 93.56 74 GLU A CA 1
ATOM 592 C C . GLU A 1 74 ? -2.972 -3.983 8.942 1.00 93.56 74 GLU A C 1
ATOM 594 O O . GLU A 1 74 ? -2.079 -4.382 8.194 1.00 93.56 74 GLU A O 1
ATOM 599 N N . GLU A 1 75 ? -4.266 -4.194 8.698 1.00 95.06 75 GLU A N 1
ATOM 600 C CA . GLU A 1 75 ? -4.773 -4.980 7.570 1.00 95.06 75 GLU A CA 1
ATOM 601 C C . GLU A 1 75 ? -4.369 -4.373 6.214 1.00 95.06 75 GLU A C 1
ATOM 603 O O . GLU A 1 75 ? -3.876 -5.069 5.323 1.00 95.06 75 GLU A O 1
ATOM 608 N N . LEU A 1 76 ? -4.476 -3.045 6.070 1.00 94.69 76 LEU A N 1
ATOM 609 C CA . LEU A 1 76 ? -3.999 -2.335 4.881 1.00 94.69 76 LEU A CA 1
ATOM 610 C C . LEU A 1 76 ? -2.513 -2.609 4.630 1.00 94.69 76 LEU A C 1
ATOM 612 O O . LEU A 1 76 ? -2.101 -2.921 3.511 1.00 94.69 76 LEU A O 1
ATOM 616 N N . ILE A 1 77 ? -1.691 -2.460 5.665 1.00 95.19 77 ILE A N 1
ATOM 617 C CA . ILE A 1 77 ? -0.243 -2.626 5.565 1.00 95.19 77 ILE A CA 1
ATOM 618 C C . ILE A 1 77 ? 0.120 -4.082 5.269 1.00 95.19 77 ILE A C 1
ATOM 620 O O . ILE A 1 77 ? 0.987 -4.317 4.423 1.00 95.19 77 ILE A O 1
ATOM 624 N N . TYR A 1 78 ? -0.578 -5.045 5.875 1.00 94.94 78 TYR A N 1
ATOM 625 C CA . TYR A 1 78 ? -0.453 -6.466 5.560 1.00 94.94 78 TYR A CA 1
ATOM 626 C C . TYR A 1 78 ? -0.709 -6.740 4.073 1.00 94.94 78 TYR A C 1
ATOM 628 O O . TYR A 1 78 ? 0.150 -7.322 3.402 1.00 94.94 78 TYR A O 1
ATOM 636 N N . CYS A 1 79 ? -1.806 -6.212 3.517 1.00 94.62 79 CYS A N 1
ATOM 637 C CA . CYS A 1 79 ? -2.121 -6.328 2.092 1.00 94.62 79 CYS A CA 1
ATOM 638 C C . CYS A 1 79 ? -0.975 -5.801 1.211 1.00 94.62 79 CYS A C 1
ATOM 640 O O . CYS A 1 79 ? -0.528 -6.479 0.284 1.00 94.62 79 CYS A O 1
ATOM 642 N N . TYR A 1 80 ? -0.446 -4.606 1.499 1.00 94.56 80 TYR A N 1
ATOM 643 C CA . TYR A 1 80 ? 0.660 -4.041 0.716 1.00 94.56 80 TYR A CA 1
ATOM 644 C C . TYR A 1 80 ? 1.953 -4.849 0.841 1.00 94.56 80 TYR A C 1
ATOM 646 O O . TYR A 1 80 ? 2.668 -4.984 -0.152 1.00 94.56 80 TYR A O 1
ATOM 654 N N . ILE A 1 81 ? 2.264 -5.394 2.016 1.00 94.88 81 ILE A N 1
ATOM 655 C CA . ILE A 1 81 ? 3.433 -6.260 2.213 1.00 94.88 81 ILE A CA 1
ATOM 656 C C . ILE A 1 81 ? 3.293 -7.539 1.381 1.00 94.88 81 ILE A C 1
ATOM 658 O O . ILE A 1 81 ? 4.231 -7.897 0.670 1.00 94.88 81 ILE A O 1
ATOM 662 N N . ALA A 1 82 ? 2.125 -8.185 1.403 1.00 93.56 82 ALA A N 1
ATOM 663 C CA . ALA A 1 82 ? 1.865 -9.403 0.636 1.00 93.56 82 ALA A CA 1
ATOM 664 C C . ALA A 1 82 ? 1.936 -9.177 -0.886 1.00 93.56 82 ALA A C 1
ATOM 666 O O . ALA A 1 82 ? 2.409 -10.036 -1.630 1.00 93.56 82 ALA A O 1
ATOM 667 N N . LEU A 1 83 ? 1.495 -8.006 -1.354 1.00 92.19 83 LEU A N 1
ATOM 668 C CA . LEU A 1 83 ? 1.431 -7.667 -2.779 1.00 92.19 83 LEU A CA 1
ATOM 669 C C . LEU A 1 83 ? 2.750 -7.141 -3.368 1.00 92.19 83 LEU A C 1
ATOM 671 O O . LEU A 1 83 ? 2.871 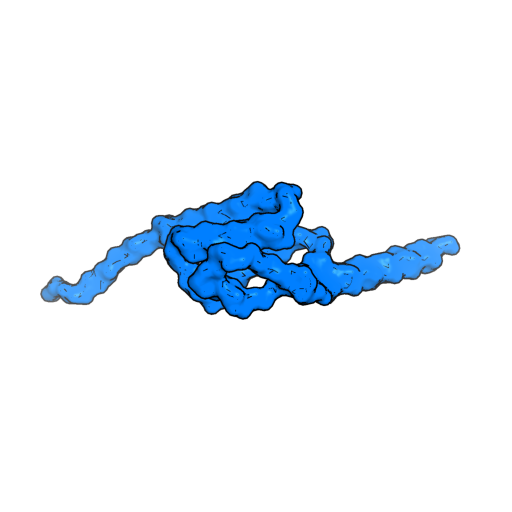-7.049 -4.592 1.00 92.19 83 LEU A O 1
ATOM 675 N N . ASN A 1 84 ? 3.724 -6.759 -2.537 1.00 92.06 84 ASN A N 1
ATOM 676 C CA . ASN A 1 84 ? 4.954 -6.102 -2.986 1.00 92.06 84 ASN A CA 1
ATOM 677 C C . ASN A 1 84 ? 6.217 -6.878 -2.596 1.00 92.06 84 ASN A C 1
ATOM 679 O O . ASN A 1 84 ? 6.237 -7.652 -1.642 1.00 92.06 84 ASN A O 1
ATOM 683 N N . SER A 1 85 ? 7.309 -6.646 -3.332 1.00 90.69 85 SER A N 1
ATOM 684 C CA . SER A 1 85 ? 8.607 -7.243 -3.010 1.00 90.69 85 SER A CA 1
ATOM 685 C C . SER A 1 85 ? 9.149 -6.723 -1.676 1.00 90.69 85 SER A C 1
ATOM 687 O O . SER A 1 85 ? 8.892 -5.586 -1.273 1.00 90.69 85 SER A O 1
ATOM 689 N N . SER A 1 86 ? 9.983 -7.532 -1.020 1.00 93.56 86 SER A N 1
ATOM 690 C CA . SER A 1 86 ? 10.587 -7.184 0.272 1.00 93.56 86 SER A CA 1
ATOM 691 C C . SER A 1 86 ? 11.444 -5.916 0.248 1.00 93.56 86 SER A C 1
ATOM 693 O O . SER A 1 86 ? 11.650 -5.289 1.283 1.00 93.56 86 SER A O 1
ATOM 695 N N . GLU A 1 87 ? 11.908 -5.500 -0.931 1.00 92.75 87 GLU A N 1
ATOM 696 C CA . GLU A 1 87 ? 12.705 -4.285 -1.142 1.00 92.75 87 GLU A CA 1
ATOM 697 C C . GLU A 1 87 ? 11.977 -3.001 -0.714 1.00 92.75 87 GLU A C 1
ATOM 699 O O . GLU A 1 87 ? 12.626 -2.029 -0.330 1.00 92.75 87 GLU A O 1
ATOM 704 N N . VAL A 1 88 ? 10.639 -2.985 -0.759 1.00 92.06 88 VAL A N 1
ATOM 705 C CA . VAL A 1 88 ? 9.824 -1.804 -0.418 1.00 92.06 88 VAL A CA 1
ATOM 706 C C . VAL A 1 88 ? 9.073 -1.940 0.908 1.00 92.06 88 VAL A C 1
ATOM 708 O O . VAL A 1 88 ? 8.428 -0.986 1.339 1.00 92.06 88 VAL A O 1
ATOM 711 N N . HIS A 1 89 ? 9.170 -3.081 1.600 1.00 94.44 89 HIS A N 1
ATOM 712 C CA . HIS A 1 89 ? 8.418 -3.342 2.839 1.00 94.44 89 HIS A CA 1
ATOM 713 C C . HIS A 1 89 ? 8.711 -2.318 3.937 1.00 94.44 89 HIS A C 1
ATOM 715 O O . HIS A 1 89 ? 7.783 -1.781 4.538 1.00 94.44 89 HIS A O 1
ATOM 721 N N . THR A 1 90 ? 9.983 -1.968 4.157 1.00 94.50 90 THR A N 1
ATOM 722 C CA . THR A 1 90 ? 10.356 -0.937 5.143 1.00 94.50 90 THR A CA 1
ATOM 723 C C . THR A 1 90 ? 9.709 0.411 4.829 1.00 94.50 90 THR A C 1
ATOM 725 O O . THR A 1 90 ? 9.293 1.128 5.736 1.00 94.50 90 THR A O 1
ATOM 728 N N . PHE A 1 91 ? 9.592 0.753 3.547 1.00 94.56 91 PHE A N 1
ATOM 729 C CA . PHE A 1 91 ? 8.949 1.991 3.130 1.00 94.56 91 PHE A CA 1
ATOM 730 C C . PHE A 1 91 ? 7.432 1.953 3.351 1.00 94.56 91 PHE A C 1
ATOM 732 O O . PHE A 1 91 ? 6.877 2.919 3.868 1.00 94.56 91 PHE A O 1
ATOM 739 N N . ILE A 1 92 ? 6.774 0.837 3.023 1.00 94.81 92 ILE A N 1
ATOM 740 C CA . ILE A 1 92 ? 5.340 0.626 3.283 1.00 94.81 92 ILE A CA 1
ATOM 741 C C . ILE A 1 92 ? 5.035 0.835 4.774 1.00 94.81 92 ILE A C 1
ATOM 743 O O . ILE A 1 92 ? 4.156 1.628 5.117 1.00 94.81 92 ILE A O 1
ATOM 747 N N . LEU A 1 93 ? 5.821 0.206 5.656 1.00 94.00 93 LEU A N 1
ATOM 748 C CA . LEU A 1 93 ? 5.696 0.351 7.110 1.00 94.00 93 LEU A CA 1
ATOM 749 C C . LEU A 1 93 ? 5.860 1.809 7.563 1.00 94.00 93 LEU A C 1
ATOM 751 O O . LEU A 1 93 ? 5.074 2.301 8.372 1.00 94.00 93 LEU A O 1
ATOM 755 N N . LEU A 1 94 ? 6.857 2.517 7.020 1.00 92.75 94 LEU A N 1
ATOM 756 C CA . LEU A 1 94 ? 7.110 3.919 7.355 1.00 92.75 94 LEU A CA 1
ATOM 757 C C . LEU A 1 94 ? 5.936 4.826 6.963 1.00 92.75 94 LEU A C 1
ATOM 759 O O . LEU A 1 94 ? 5.563 5.709 7.734 1.00 92.75 94 LEU A O 1
ATOM 763 N N . VAL A 1 95 ? 5.347 4.616 5.781 1.00 91.88 95 VAL A N 1
ATOM 764 C CA . VAL A 1 95 ? 4.191 5.397 5.315 1.00 91.88 95 VAL A CA 1
ATOM 765 C C . VAL A 1 95 ? 2.980 5.167 6.221 1.00 91.88 95 VAL A C 1
ATOM 767 O O . VAL A 1 95 ? 2.355 6.143 6.640 1.00 91.88 95 VAL A O 1
ATOM 770 N N . GLY A 1 96 ? 2.682 3.909 6.563 1.00 8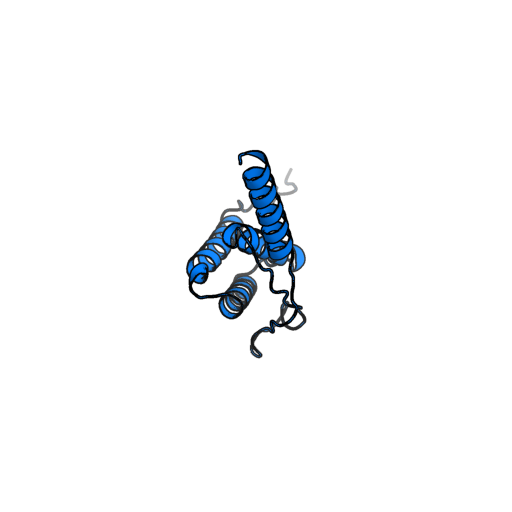8.50 96 GLY A N 1
ATOM 771 C CA . GLY A 1 96 ? 1.588 3.569 7.480 1.00 88.50 96 GLY A CA 1
ATOM 772 C C . GLY A 1 96 ? 1.764 4.208 8.858 1.00 88.50 96 GLY A C 1
ATOM 773 O O . GLY A 1 96 ? 0.881 4.922 9.337 1.00 88.50 96 GLY A O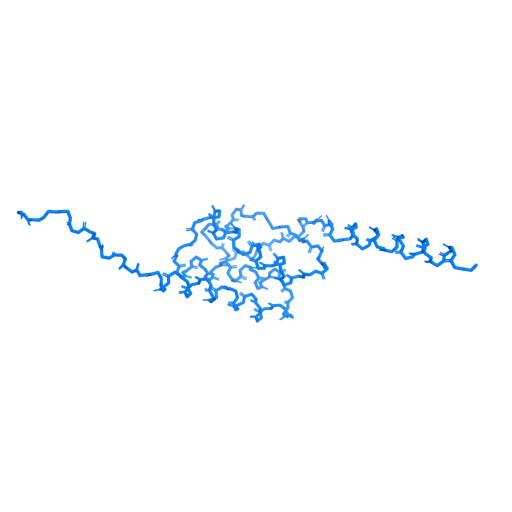 1
ATOM 774 N N . ALA A 1 97 ? 2.947 4.042 9.457 1.00 88.69 97 ALA A N 1
ATOM 775 C CA . ALA A 1 97 ? 3.272 4.624 10.758 1.00 88.69 97 ALA A CA 1
ATOM 776 C C . ALA A 1 97 ? 3.177 6.160 10.754 1.00 88.69 97 ALA A C 1
ATOM 778 O O . ALA A 1 97 ? 2.634 6.753 11.687 1.00 88.69 97 ALA A O 1
ATOM 779 N N . ALA A 1 98 ? 3.657 6.815 9.691 1.00 88.25 98 ALA A N 1
ATOM 780 C CA . ALA A 1 98 ? 3.569 8.266 9.553 1.00 88.25 98 ALA A CA 1
ATOM 781 C C . ALA A 1 98 ? 2.115 8.759 9.471 1.00 88.25 98 ALA A C 1
ATOM 783 O O . ALA A 1 98 ? 1.796 9.805 10.040 1.00 88.25 98 ALA A O 1
ATOM 784 N N . HIS A 1 99 ? 1.229 8.022 8.793 1.00 84.69 99 HIS A N 1
ATOM 785 C CA . HIS A 1 99 ? -0.185 8.383 8.716 1.00 84.69 99 HIS A CA 1
ATOM 786 C C . HIS A 1 99 ? -0.885 8.247 10.075 1.00 84.69 99 HIS A C 1
ATOM 788 O O . HIS A 1 99 ? -1.574 9.171 10.503 1.00 84.69 99 HIS A O 1
ATOM 794 N N . LEU A 1 100 ? -0.653 7.147 10.795 1.00 82.31 100 LEU A N 1
ATOM 795 C CA . LEU A 1 100 ? -1.197 6.958 12.144 1.00 82.31 100 LEU A CA 1
ATOM 796 C C . LEU A 1 100 ? -0.720 8.043 13.112 1.00 82.31 100 LEU A C 1
ATOM 798 O O . LEU A 1 100 ? -1.516 8.594 13.870 1.00 82.31 100 LEU A O 1
ATOM 802 N N . ALA A 1 101 ? 0.561 8.417 13.050 1.00 82.69 101 ALA A N 1
ATOM 803 C CA . ALA A 1 101 ? 1.084 9.512 13.859 1.00 82.69 101 ALA A CA 1
ATOM 804 C C . ALA A 1 101 ? 0.327 10.824 13.589 1.00 82.69 101 ALA A C 1
ATOM 806 O O . ALA A 1 101 ? -0.011 11.538 14.529 1.00 82.69 101 ALA A O 1
ATOM 807 N N . GLN A 1 102 ? -0.022 11.131 12.336 1.00 76.50 102 GLN A N 1
ATOM 808 C CA . GLN A 1 102 ? -0.818 12.323 12.014 1.00 76.50 102 GLN A CA 1
ATOM 809 C C . GLN A 1 102 ? -2.233 12.285 12.596 1.00 76.50 102 GLN A C 1
ATOM 811 O O . GLN A 1 102 ? -2.760 13.351 12.913 1.00 76.50 102 GLN A O 1
ATOM 816 N N . GLN A 1 103 ? -2.830 11.101 12.754 1.00 68.62 103 GLN A N 1
ATOM 817 C CA . GLN A 1 103 ? -4.137 10.935 13.395 1.00 68.62 103 GLN A CA 1
ATOM 818 C C . GLN A 1 103 ? -4.044 11.141 14.914 1.00 68.62 103 GLN A C 1
ATOM 820 O O . GLN A 1 103 ? -4.845 11.878 15.480 1.00 68.62 103 GLN A O 1
ATOM 825 N N . VAL A 1 104 ? -3.019 10.578 15.564 1.00 66.94 104 VAL A N 1
ATOM 826 C CA . VAL A 1 104 ? -2.799 10.707 17.020 1.00 66.94 104 VAL A CA 1
ATOM 827 C C . VAL A 1 104 ? -2.367 12.123 17.420 1.00 66.94 104 VAL A C 1
ATOM 829 O O . VAL A 1 104 ? -2.651 12.572 18.527 1.00 66.94 104 VAL A O 1
ATOM 832 N N . THR A 1 105 ? -1.700 12.844 16.515 1.00 60.31 105 THR A N 1
ATOM 833 C CA . THR A 1 105 ? -1.246 14.224 16.756 1.00 60.31 105 THR A CA 1
ATOM 834 C C . THR A 1 105 ? -2.279 15.274 16.340 1.00 60.31 105 THR A C 1
ATOM 836 O O . THR A 1 105 ? -2.019 16.465 16.524 1.00 60.31 105 THR A O 1
ATOM 839 N N . GLN A 1 106 ? -3.447 14.890 15.796 1.00 53.59 106 GLN A N 1
ATOM 840 C CA . GLN A 1 106 ? -4.543 15.853 15.692 1.00 53.59 106 GLN A CA 1
ATOM 841 C C . GLN A 1 106 ? -4.870 16.302 17.116 1.00 53.59 106 GLN A C 1
ATOM 843 O O . GLN A 1 106 ? -5.165 15.449 17.958 1.00 53.59 106 GLN A O 1
ATOM 848 N N . PRO A 1 107 ? -4.797 17.609 17.428 1.00 46.19 107 PRO A N 1
ATOM 849 C CA . PRO A 1 107 ? -5.272 18.067 18.711 1.00 46.19 107 PRO A CA 1
ATOM 850 C C . PRO A 1 107 ? -6.713 17.589 18.811 1.00 46.19 107 PRO A C 1
ATOM 852 O O . PRO A 1 107 ? -7.523 17.829 17.914 1.00 46.19 107 PRO A O 1
ATOM 855 N N . ILE A 1 108 ? -7.009 16.894 19.904 1.00 55.03 108 ILE A N 1
ATOM 856 C CA . ILE A 1 108 ? -8.345 16.849 20.471 1.00 55.03 108 ILE A CA 1
ATOM 857 C C . ILE A 1 108 ? -8.746 18.322 20.537 1.00 55.03 108 ILE A C 1
ATOM 859 O O . ILE A 1 108 ? -8.322 19.042 21.442 1.00 55.03 108 ILE A O 1
ATOM 863 N N . LEU A 1 109 ? -9.425 18.827 19.502 1.00 45.78 109 LEU A N 1
ATOM 864 C CA . LEU A 1 109 ? -10.027 20.143 19.556 1.00 45.78 109 LEU A CA 1
ATOM 865 C C . LEU A 1 109 ? -10.867 20.062 20.822 1.00 45.78 109 LEU A C 1
ATOM 867 O O . LEU A 1 109 ? -11.698 19.1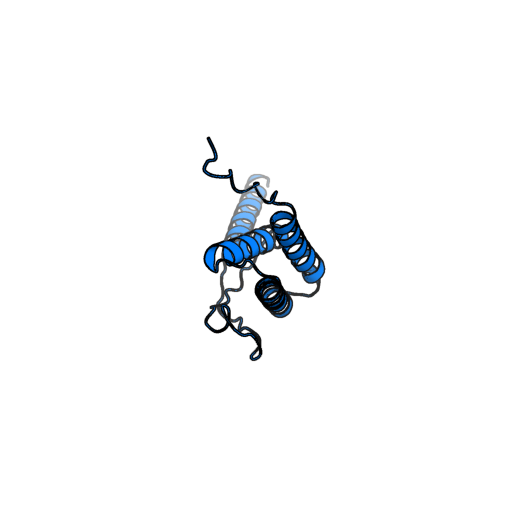48 20.908 1.00 45.78 109 LEU A O 1
ATOM 871 N N . PRO A 1 110 ? -10.619 20.908 21.841 1.00 47.34 110 PRO A N 1
ATOM 872 C CA . PRO A 1 110 ? -11.546 20.958 22.944 1.00 47.34 110 PRO A CA 1
ATOM 873 C C . PRO A 1 110 ? -12.874 21.233 22.265 1.00 47.34 110 PRO A C 1
ATOM 875 O O . PRO A 1 110 ? -12.993 22.215 21.527 1.00 47.34 110 PRO A O 1
ATOM 878 N N . PHE A 1 111 ? -13.817 20.298 22.407 1.00 48.00 111 PHE A N 1
ATOM 879 C CA . PHE A 1 111 ? -15.210 20.539 22.098 1.00 48.00 111 PHE A CA 1
ATOM 880 C C . PHE A 1 111 ? -15.476 21.944 22.612 1.00 48.00 111 PHE A C 1
ATOM 882 O O . PHE A 1 111 ? -15.379 22.172 23.820 1.00 48.00 111 PHE A O 1
ATOM 889 N N . TYR A 1 112 ? -15.654 22.903 21.697 1.00 49.06 112 TYR A N 1
ATOM 890 C CA . TYR A 1 112 ? -15.996 24.258 22.075 1.00 49.06 112 TYR A CA 1
ATOM 891 C C . TYR A 1 112 ? -17.303 24.099 22.826 1.00 49.06 112 TYR A C 1
ATOM 893 O O . TYR A 1 112 ? -18.344 23.786 22.243 1.00 49.06 112 TYR A O 1
ATOM 901 N N . CYS A 1 113 ? -17.169 24.167 24.149 1.00 43.97 113 CYS A N 1
ATOM 902 C CA . CYS A 1 113 ? -18.222 23.965 25.108 1.00 43.97 113 CYS A CA 1
ATOM 903 C C . CYS A 1 113 ? -19.312 24.954 24.726 1.00 43.97 113 CYS A C 1
ATOM 905 O O . CYS A 1 113 ? -19.162 26.170 24.860 1.00 43.97 113 CYS A O 1
ATOM 907 N N . SER A 1 114 ? -20.370 24.426 24.125 1.00 47.16 114 SER A N 1
ATOM 908 C CA . SER A 1 114 ? -21.539 25.209 23.798 1.00 47.16 114 SER A CA 1
ATOM 909 C C . SER A 1 114 ? -22.203 25.566 25.122 1.00 47.16 114 SER A C 1
ATOM 911 O O . SER A 1 114 ? -22.835 24.708 25.727 1.00 47.16 114 SER A O 1
ATOM 913 N N . ARG A 1 115 ? -22.060 26.841 25.514 1.00 51.19 115 ARG A N 1
ATOM 914 C CA . ARG A 1 115 ? -22.722 27.549 26.628 1.00 51.19 115 ARG A CA 1
ATOM 915 C C . ARG A 1 115 ? -22.362 27.100 28.049 1.00 51.19 115 ARG A C 1
ATOM 917 O O . ARG A 1 115 ? -22.582 25.957 28.410 1.00 51.19 115 ARG A O 1
ATOM 924 N N . ILE A 1 116 ? -22.022 28.082 28.890 1.00 41.12 116 ILE A N 1
ATOM 925 C CA . ILE A 1 116 ? -22.779 28.437 30.106 1.00 41.12 116 ILE A CA 1
ATOM 926 C C . ILE A 1 116 ? -22.567 29.945 30.375 1.00 41.12 116 ILE A C 1
ATOM 928 O O . ILE A 1 116 ? -21.428 30.380 30.505 1.00 41.12 116 ILE A O 1
ATOM 932 N N . LEU A 1 117 ? -23.710 30.649 30.443 1.00 44.09 117 LEU A N 1
ATOM 933 C CA . LEU A 1 117 ? -24.023 32.028 30.882 1.00 44.09 117 LEU A CA 1
ATOM 934 C C . LEU A 1 117 ? -23.357 33.217 30.169 1.00 44.09 117 LEU A C 1
ATOM 936 O O . LEU A 1 117 ? -22.209 33.576 30.495 1.00 44.09 117 LEU A O 1
#

Organism: NCBI:txid126358

Secondary structure (DSSP, 8-state):
-HHHHHHHHHHHHHHHHHHTT-EE------TT--GGGTTPPPPEE--SSHHHHHHHHHHHHHHHHT--SHHHHHHHHHHHHHHS-GGGHHHHHHHHHHHHHHHHTS-----------

Radius of gyration: 20.63 Å; chains: 1; bounding box: 50×48×67 Å

Sequence (117 aa):
MEKVRNEAEKKNLQRRKRKSSRISFSASLPEDVCGAFEDCICAVKYSTDPFSDIRESIIQVIQNLGIQDWNQMEELIYCYIALNSSEVHTFILLVGAAHLAQQVTQPILPFYCSRIL

Foldseek 3Di:
DVVVVVVVVVVVVVVLVVLQADKDQPDDFPPPQDDPPNPDGDIDGRHPCVLVVLLVVLVVCCVVSVDQDDVSLVSSLNRVPVRDDPVCNVSSVVSSVVVNVVNVPPPPPPPPPDDDD

InterPro domains:
  IPR006458 Ovate protein family, C-terminal [PF04844] (47-93)
  IPR006458 Ovate protein family, C-terminal [PS51754] (43-102)
  IPR038933 Ovate protein family [PTHR33057] (17-93)

pLDDT: mean 81.75, std 14.7, range [41.12, 95.19]